Protein AF-A0A9Q0J337-F1 (afdb_monomer_lite)

pLDDT: mean 86.05, std 9.19, range [48.03, 93.69]

Sequence (50 aa):
MDERDVVSWNSLICGYQQCGMYKEVLGLFSSMQETGVEADLVTMVKVLLA

Structure (mmCIF, N/CA/C/O b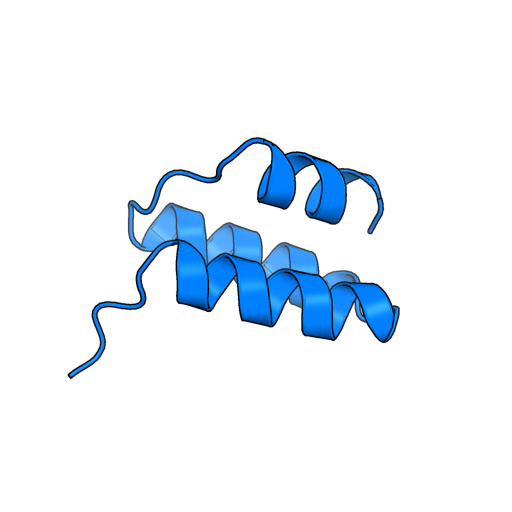ackbone):
data_AF-A0A9Q0J337-F1
#
_entry.id   AF-A0A9Q0J337-F1
#
loop_
_atom_site.group_PDB
_atom_site.id
_atom_site.type_symbol
_atom_site.label_atom_id
_atom_site.label_alt_id
_atom_site.label_comp_id
_atom_site.label_asym_id
_atom_site.label_entity_id
_atom_site.label_seq_id
_atom_site.pdbx_PDB_ins_code
_atom_site.Cartn_x
_atom_site.Cartn_y
_atom_site.Cartn_z
_atom_site.occupancy
_atom_site.B_iso_or_equiv
_atom_site.auth_seq_id
_atom_site.auth_comp_id
_atom_site.auth_asym_id
_atom_site.auth_atom_id
_atom_site.pdbx_PDB_model_num
ATOM 1 N N . MET A 1 1 ? -5.563 -0.428 20.356 1.00 48.03 1 MET A N 1
ATOM 2 C CA . MET A 1 1 ? -4.435 -0.287 19.413 1.00 48.03 1 MET A CA 1
ATOM 3 C C . MET A 1 1 ? -5.034 -0.331 18.020 1.00 48.03 1 MET A C 1
ATOM 5 O O . MET A 1 1 ? -6.088 -0.933 17.887 1.00 48.03 1 MET A O 1
ATOM 9 N N . ASP A 1 2 ? -4.399 0.318 17.048 1.00 55.50 2 ASP A N 1
ATOM 10 C CA . ASP A 1 2 ? -4.699 0.217 15.607 1.00 55.50 2 ASP A CA 1
ATOM 11 C C . ASP A 1 2 ? -5.621 1.270 14.971 1.00 55.50 2 ASP A C 1
ATOM 13 O O . ASP A 1 2 ? -6.324 0.976 14.010 1.00 55.50 2 ASP A O 1
ATOM 17 N N . GLU A 1 3 ? -5.534 2.536 15.388 1.00 62.50 3 GLU A N 1
ATOM 18 C CA . GLU A 1 3 ? -5.777 3.621 14.424 1.00 62.50 3 GLU A CA 1
ATOM 19 C C . GLU A 1 3 ? -4.484 3.846 13.634 1.00 62.50 3 GLU A C 1
ATOM 21 O O . GLU A 1 3 ? -3.570 4.540 14.080 1.00 62.50 3 GLU A O 1
ATOM 26 N N . ARG A 1 4 ? -4.364 3.188 12.474 1.00 70.69 4 ARG A N 1
ATOM 27 C CA . ARG A 1 4 ? -3.350 3.561 11.480 1.00 70.69 4 ARG A CA 1
ATOM 28 C C . ARG A 1 4 ? -3.751 4.908 10.891 1.00 70.69 4 ARG A C 1
ATOM 30 O O . ARG A 1 4 ? -4.760 5.001 10.197 1.00 70.69 4 ARG A O 1
ATOM 37 N N . ASP A 1 5 ? -2.954 5.931 11.163 1.00 76.75 5 ASP A N 1
ATOM 38 C CA . ASP A 1 5 ? -3.122 7.249 10.563 1.00 76.75 5 ASP A CA 1
ATOM 39 C C . ASP A 1 5 ? -2.658 7.278 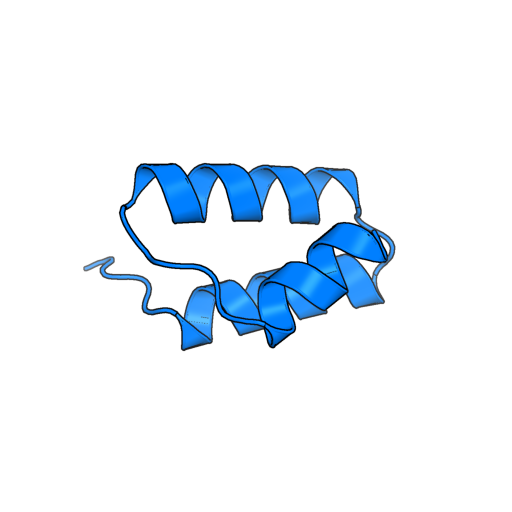9.092 1.00 76.75 5 ASP A C 1
ATOM 41 O O . ASP A 1 5 ? -2.023 6.348 8.581 1.00 76.75 5 ASP A O 1
ATOM 45 N N . VAL A 1 6 ? -2.982 8.369 8.392 1.00 80.56 6 VAL A N 1
ATOM 46 C CA . VAL A 1 6 ? -2.592 8.602 6.987 1.00 80.56 6 VAL A CA 1
ATOM 47 C C . VAL A 1 6 ? -1.076 8.453 6.800 1.00 80.56 6 VAL A C 1
ATOM 49 O O . VAL A 1 6 ? -0.620 7.879 5.814 1.00 80.56 6 VAL A O 1
ATOM 52 N N . VAL A 1 7 ? -0.277 8.906 7.771 1.00 83.38 7 VAL A N 1
ATOM 53 C CA . VAL A 1 7 ? 1.192 8.848 7.714 1.00 83.38 7 VAL A CA 1
ATOM 54 C C . VAL A 1 7 ? 1.689 7.400 7.686 1.00 83.38 7 VAL A C 1
ATOM 56 O O . VAL A 1 7 ? 2.589 7.061 6.908 1.00 83.38 7 VAL A O 1
ATOM 59 N N . SER A 1 8 ? 1.076 6.529 8.484 1.00 88.75 8 SER A N 1
ATOM 60 C CA . SER A 1 8 ? 1.394 5.103 8.545 1.00 88.75 8 SER A CA 1
ATOM 61 C C . SER A 1 8 ? 1.067 4.393 7.228 1.00 88.75 8 SER A C 1
ATOM 63 O O . SER A 1 8 ? 1.899 3.646 6.705 1.00 88.75 8 SER A O 1
ATOM 65 N N . TRP A 1 9 ? -0.104 4.667 6.644 1.00 91.12 9 TRP A N 1
ATOM 66 C CA . TRP A 1 9 ? -0.493 4.135 5.332 1.00 91.12 9 TRP A CA 1
ATOM 67 C C . TRP A 1 9 ? 0.443 4.600 4.222 1.00 91.12 9 TRP A C 1
ATOM 69 O O . TRP A 1 9 ? 0.957 3.777 3.463 1.00 91.12 9 TRP A O 1
ATOM 79 N N . ASN A 1 10 ? 0.739 5.899 4.182 1.00 88.38 10 ASN A N 1
ATOM 80 C CA . ASN A 1 10 ? 1.644 6.484 3.200 1.00 88.38 10 ASN A CA 1
ATOM 81 C C . ASN A 1 10 ? 3.040 5.851 3.268 1.00 88.38 10 ASN A C 1
ATOM 83 O O . ASN A 1 10 ? 3.658 5.611 2.225 1.00 88.38 10 ASN A O 1
ATOM 87 N N . SER A 1 11 ? 3.527 5.575 4.483 1.00 91.06 11 SER A N 1
ATOM 88 C CA . SER A 1 11 ? 4.830 4.946 4.727 1.00 91.06 11 SER A CA 1
ATOM 89 C C . SER A 1 11 ? 4.864 3.510 4.209 1.00 91.06 11 SER A C 1
ATOM 91 O O . SER A 1 11 ? 5.785 3.152 3.474 1.00 91.06 11 SER A O 1
ATOM 93 N N . LEU A 1 12 ? 3.830 2.713 4.506 1.00 90.94 12 LEU A N 1
ATOM 94 C CA . LEU A 1 12 ? 3.697 1.353 3.975 1.00 90.94 12 LEU A CA 1
ATOM 95 C C . LEU A 1 12 ? 3.631 1.371 2.445 1.00 90.94 12 LEU A C 1
ATOM 97 O O . LEU A 1 12 ? 4.431 0.706 1.792 1.00 90.94 12 LEU A O 1
ATOM 101 N N . ILE A 1 13 ? 2.743 2.188 1.872 1.00 90.75 13 ILE A N 1
ATOM 102 C CA . ILE A 1 13 ? 2.543 2.279 0.422 1.00 90.75 13 ILE A CA 1
ATOM 103 C C . ILE A 1 13 ? 3.846 2.642 -0.301 1.00 90.75 13 ILE A C 1
ATOM 105 O O . ILE A 1 13 ? 4.178 1.977 -1.281 1.00 90.75 13 ILE A O 1
ATOM 109 N N . CYS A 1 14 ? 4.640 3.621 0.170 1.00 90.38 14 CYS A N 1
ATOM 110 C CA . CYS A 1 14 ? 5.938 3.850 -0.486 1.00 90.38 14 CYS A CA 1
ATOM 111 C C . CYS A 1 14 ? 6.984 2.771 -0.237 1.00 90.38 14 CYS A C 1
ATOM 113 O O . CYS A 1 14 ? 7.770 2.535 -1.149 1.00 90.38 14 CYS A O 1
ATOM 115 N N . GLY A 1 15 ? 6.987 2.099 0.916 1.00 92.25 15 GLY A N 1
ATOM 116 C CA . GLY A 1 15 ? 7.863 0.947 1.130 1.00 92.25 15 GLY A CA 1
ATOM 117 C C . GLY A 1 15 ? 7.634 -0.133 0.068 1.00 92.25 15 GLY A C 1
ATOM 118 O O . GLY A 1 15 ? 8.560 -0.510 -0.645 1.00 92.25 15 GLY A O 1
ATOM 119 N N . TYR A 1 16 ? 6.380 -0.553 -0.118 1.00 92.56 16 TYR A N 1
ATOM 120 C CA . TYR A 1 16 ? 6.030 -1.562 -1.124 1.00 92.56 16 TYR A CA 1
ATOM 121 C C . TYR A 1 16 ? 6.253 -1.068 -2.561 1.00 92.56 16 TYR A C 1
ATOM 123 O O . TYR A 1 16 ? 6.791 -1.809 -3.386 1.00 92.56 16 TYR A O 1
ATOM 131 N N . GLN A 1 17 ? 5.927 0.194 -2.862 1.00 91.00 17 GLN A N 1
ATOM 132 C CA . GLN A 1 17 ? 6.148 0.779 -4.189 1.00 91.00 17 GLN A CA 1
ATOM 133 C C . GLN A 1 17 ? 7.639 0.831 -4.562 1.00 91.00 17 GLN A C 1
ATOM 135 O O . GLN A 1 17 ? 7.987 0.566 -5.712 1.00 91.00 17 GLN A O 1
ATOM 140 N N . GLN A 1 18 ? 8.531 1.140 -3.613 1.00 90.38 18 GLN A N 1
ATOM 141 C CA . GLN A 1 18 ? 9.986 1.132 -3.836 1.00 90.38 18 GLN A CA 1
ATOM 142 C C . GLN A 1 18 ? 10.534 -0.280 -4.065 1.00 90.38 18 GLN A C 1
ATOM 144 O O . GLN A 1 18 ? 11.512 -0.449 -4.789 1.00 90.38 18 GLN A O 1
ATOM 149 N N . CYS A 1 19 ? 9.887 -1.294 -3.491 1.00 92.00 19 CYS A N 1
ATOM 150 C CA . CYS A 1 19 ? 10.221 -2.697 -3.713 1.00 92.00 19 CYS A CA 1
ATOM 151 C C . CYS A 1 19 ? 9.597 -3.288 -4.994 1.00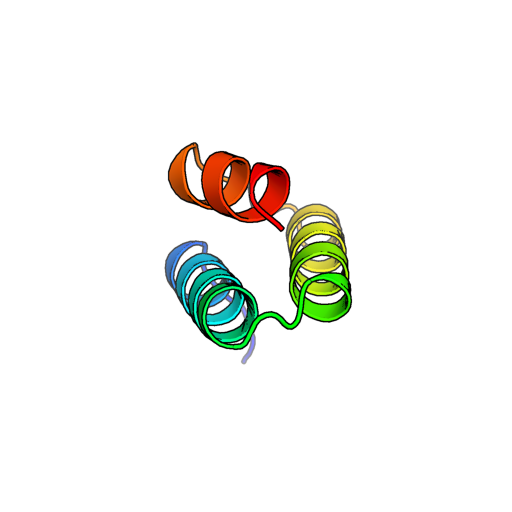 92.00 19 CYS A C 1
ATOM 153 O O . CYS A 1 19 ? 9.808 -4.467 -5.266 1.00 92.00 19 CYS A O 1
ATOM 155 N N . GLY A 1 20 ? 8.828 -2.512 -5.772 1.00 90.88 20 GLY A N 1
ATOM 156 C CA . GLY A 1 20 ? 8.114 -3.008 -6.960 1.00 90.88 20 GLY A CA 1
ATOM 157 C C . GLY A 1 20 ? 6.946 -3.950 -6.633 1.00 90.88 20 GLY A C 1
ATOM 158 O O . GLY A 1 20 ? 6.499 -4.719 -7.482 1.00 90.88 20 GLY A O 1
ATOM 159 N N . MET A 1 21 ? 6.461 -3.920 -5.390 1.00 93.06 21 MET A N 1
ATOM 160 C CA . MET A 1 21 ? 5.397 -4.783 -4.869 1.00 93.06 21 MET A CA 1
ATOM 161 C C . MET A 1 21 ? 4.025 -4.141 -5.107 1.00 93.06 21 MET A C 1
ATOM 163 O O . MET A 1 21 ? 3.338 -3.684 -4.193 1.00 93.06 21 MET A O 1
ATOM 167 N N . TYR A 1 22 ? 3.651 -4.032 -6.381 1.00 91.12 22 TYR A N 1
ATOM 168 C CA . TYR A 1 22 ? 2.493 -3.245 -6.814 1.00 91.12 22 TYR A CA 1
ATOM 169 C C . TYR A 1 22 ? 1.145 -3.834 -6.378 1.00 91.12 22 TYR A C 1
ATOM 171 O O . TYR A 1 22 ? 0.207 -3.096 -6.079 1.00 91.12 22 TYR A O 1
ATOM 179 N N . LYS A 1 23 ? 1.044 -5.164 -6.260 1.00 92.94 23 LYS A N 1
ATOM 180 C CA . LYS A 1 23 ? -0.175 -5.819 -5.755 1.00 92.94 23 LYS A CA 1
ATOM 181 C C . LYS A 1 23 ? -0.438 -5.453 -4.297 1.00 92.94 23 LYS A C 1
ATOM 183 O O . LYS A 1 23 ? -1.580 -5.230 -3.908 1.00 92.94 23 LYS A O 1
ATOM 188 N N . GLU A 1 24 ? 0.620 -5.371 -3.507 1.00 93.69 24 GLU A N 1
ATOM 189 C CA . GLU A 1 24 ? 0.588 -5.014 -2.098 1.00 93.69 24 GLU A CA 1
ATOM 190 C C . GLU A 1 24 ? 0.272 -3.528 -1.919 1.00 93.69 24 GLU A C 1
ATOM 192 O O . GLU A 1 24 ? -0.510 -3.185 -1.036 1.00 93.69 24 GLU A O 1
ATOM 197 N N . VAL A 1 25 ? 0.781 -2.657 -2.800 1.00 92.50 25 VAL A N 1
ATOM 198 C CA . VAL A 1 25 ? 0.385 -1.238 -2.860 1.00 92.50 25 VAL A CA 1
ATOM 199 C C . VAL A 1 25 ? -1.124 -1.093 -3.072 1.00 92.50 25 VAL A C 1
ATOM 201 O O . VAL A 1 25 ? -1.780 -0.382 -2.310 1.00 92.50 25 VAL A O 1
ATOM 204 N N . LEU A 1 26 ? -1.690 -1.796 -4.058 1.00 92.38 26 LEU A N 1
ATOM 205 C CA . LEU A 1 26 ? -3.129 -1.755 -4.341 1.00 92.38 26 LEU A CA 1
ATOM 206 C C . LEU A 1 26 ? -3.963 -2.350 -3.198 1.00 92.38 26 LEU A C 1
ATOM 208 O O . LEU A 1 26 ? -4.995 -1.790 -2.832 1.00 92.38 26 LEU A O 1
ATOM 212 N N . GLY A 1 27 ? -3.501 -3.452 -2.600 1.00 93.38 27 GLY A N 1
ATOM 213 C CA . GLY A 1 27 ? -4.154 -4.060 -1.439 1.00 93.38 27 GLY A CA 1
ATOM 214 C C . GLY A 1 27 ? -4.182 -3.122 -0.231 1.00 93.38 27 GLY A C 1
ATOM 215 O O . GLY A 1 27 ? -5.226 -2.952 0.395 1.00 93.38 27 GLY A O 1
ATOM 216 N N . LEU A 1 28 ? -3.064 -2.449 0.055 1.00 92.06 28 LEU A N 1
ATOM 217 C CA . LEU A 1 28 ? -2.989 -1.456 1.126 1.00 92.06 28 LEU A CA 1
ATOM 218 C C . LEU A 1 28 ? -3.888 -0.253 0.855 1.00 92.06 28 LEU A C 1
ATOM 220 O O . LEU A 1 28 ? -4.555 0.214 1.772 1.00 92.06 28 LEU A O 1
ATOM 224 N N . PHE A 1 29 ? -3.940 0.227 -0.386 1.00 90.75 29 PHE A N 1
ATOM 225 C CA . PHE A 1 29 ? -4.844 1.307 -0.766 1.00 90.75 29 PHE A CA 1
ATOM 226 C C . PHE A 1 29 ? -6.319 0.922 -0.560 1.00 90.75 29 PHE A C 1
ATOM 228 O O . PHE A 1 29 ? -7.070 1.706 0.016 1.00 90.75 29 PHE A O 1
ATOM 235 N N . SER A 1 30 ? -6.721 -0.300 -0.932 1.00 91.56 30 SER A N 1
ATOM 236 C CA . SER A 1 30 ? -8.079 -0.806 -0.664 1.00 91.56 30 SER A CA 1
ATOM 237 C C . SER A 1 30 ? -8.382 -0.832 0.834 1.00 91.56 30 SER A C 1
ATOM 239 O O . SER A 1 30 ? -9.398 -0.302 1.276 1.00 91.56 30 SER A O 1
ATOM 241 N N . SER A 1 31 ? -7.469 -1.375 1.644 1.00 91.31 31 SER A N 1
ATOM 242 C CA . SER A 1 31 ? -7.657 -1.420 3.096 1.00 91.31 31 SER A CA 1
ATOM 243 C C . SER A 1 31 ? -7.685 -0.026 3.738 1.00 91.31 31 SER A C 1
ATOM 245 O O . SER A 1 31 ? -8.435 0.186 4.686 1.00 91.31 31 SER A O 1
ATOM 247 N N . MET A 1 32 ? -6.917 0.937 3.217 1.00 89.38 32 MET A N 1
ATOM 248 C CA . MET A 1 32 ? -6.960 2.337 3.652 1.00 89.38 32 MET A CA 1
ATOM 249 C C . MET A 1 32 ? -8.360 2.934 3.435 1.00 89.38 32 MET A C 1
ATOM 251 O O . MET A 1 32 ? -8.932 3.514 4.362 1.00 89.38 32 MET A O 1
ATOM 255 N N . GLN A 1 33 ? -8.947 2.707 2.254 1.00 88.81 33 GLN A N 1
ATOM 256 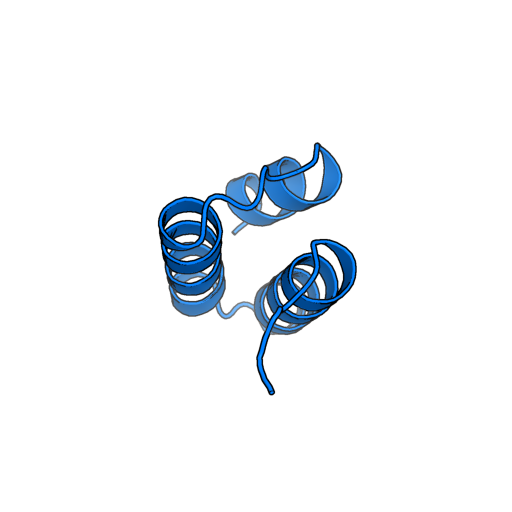C CA . GLN A 1 33 ? -10.307 3.147 1.928 1.00 88.81 33 GLN A CA 1
ATOM 257 C C . GLN A 1 33 ? -11.372 2.462 2.797 1.00 88.81 33 GLN A C 1
ATOM 259 O O . GLN A 1 33 ? -12.284 3.130 3.282 1.00 88.81 33 GLN A O 1
ATOM 264 N N . GLU A 1 34 ? -11.241 1.157 3.050 1.00 89.94 34 GLU A N 1
ATOM 265 C CA . GLU A 1 34 ? -12.147 0.399 3.928 1.00 89.94 34 GLU A CA 1
ATOM 266 C C . GLU A 1 34 ? -12.124 0.909 5.376 1.00 89.94 34 GLU A C 1
ATOM 268 O O . GLU A 1 34 ? -13.151 0.900 6.053 1.00 89.94 34 GLU A O 1
ATOM 273 N 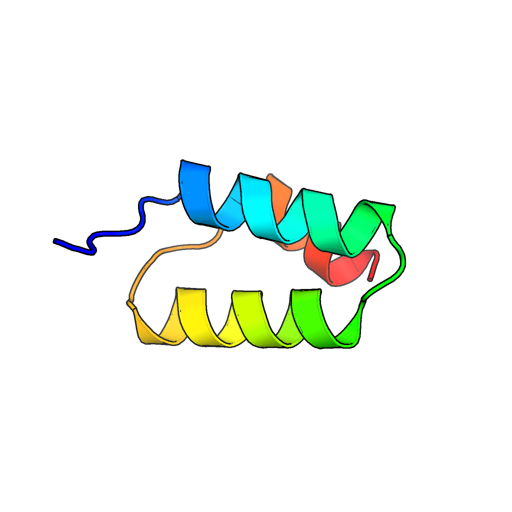N . THR A 1 35 ? -10.976 1.410 5.843 1.00 87.06 35 THR A N 1
ATOM 274 C CA . THR A 1 35 ? -10.852 2.047 7.164 1.00 87.06 35 THR A CA 1
ATOM 275 C C . THR A 1 35 ? -11.374 3.488 7.219 1.00 87.06 35 THR A C 1
ATOM 277 O O . THR A 1 35 ? -11.311 4.115 8.273 1.00 87.06 35 THR A O 1
ATOM 280 N N . GLY A 1 36 ? -11.899 4.026 6.112 1.00 84.75 36 GLY A N 1
ATOM 281 C CA . GLY A 1 36 ? -12.406 5.400 6.037 1.00 84.75 36 GLY A CA 1
ATOM 282 C C . GLY A 1 36 ?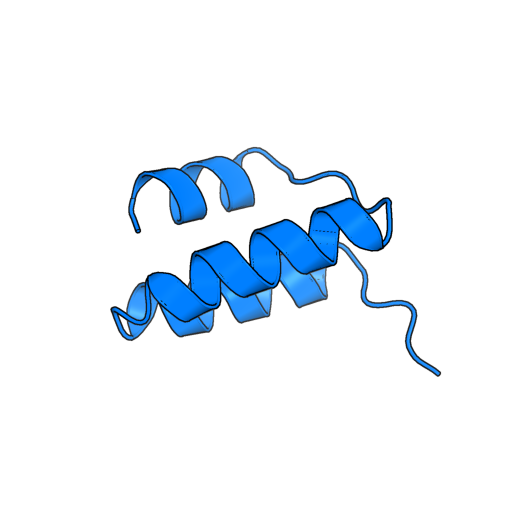 -11.309 6.468 6.062 1.00 84.75 36 GLY A C 1
ATOM 283 O O . GLY A 1 36 ? -11.603 7.642 6.283 1.00 84.75 36 GLY A O 1
ATOM 284 N N . VAL A 1 37 ? -10.050 6.076 5.847 1.00 85.06 37 VAL A N 1
ATOM 285 C CA . VAL A 1 37 ? -8.914 6.996 5.802 1.00 85.06 37 VAL A CA 1
ATOM 286 C C . VAL A 1 37 ? -8.800 7.558 4.387 1.00 85.06 37 VAL A C 1
ATOM 288 O O . VAL A 1 37 ? -8.638 6.815 3.419 1.00 85.06 37 VAL A O 1
ATOM 291 N N . GLU A 1 38 ? -8.880 8.881 4.259 1.00 84.19 38 GLU A N 1
ATOM 292 C CA . GLU A 1 38 ? -8.773 9.553 2.966 1.00 84.19 38 GLU A CA 1
ATOM 293 C C . GLU A 1 38 ? -7.329 9.518 2.452 1.00 84.19 38 GLU A C 1
ATOM 295 O O . GLU A 1 38 ? -6.384 9.897 3.150 1.00 84.19 38 GLU A O 1
ATOM 300 N N . ALA A 1 39 ? -7.156 9.042 1.220 1.00 85.31 39 ALA A N 1
ATOM 301 C CA . ALA A 1 39 ? -5.868 9.055 0.547 1.00 85.31 39 ALA A CA 1
ATOM 302 C C . ALA A 1 39 ? -5.507 10.472 0.098 1.00 85.31 39 ALA A C 1
ATOM 304 O O . ALA A 1 39 ? -6.292 11.144 -0.567 1.00 85.31 39 ALA A O 1
ATOM 305 N N . ASP A 1 40 ? -4.288 10.904 0.412 1.00 85.81 40 ASP A N 1
ATOM 306 C CA . ASP A 1 40 ? -3.762 12.172 -0.080 1.00 85.81 40 ASP A CA 1
ATOM 307 C C . ASP A 1 40 ? -3.185 12.048 -1.504 1.00 85.81 40 ASP A C 1
ATOM 309 O O . ASP A 1 40 ? -3.051 10.963 -2.082 1.00 85.81 40 ASP A O 1
ATOM 313 N N . LEU A 1 41 ? -2.807 13.191 -2.084 1.00 85.75 41 LEU A N 1
ATOM 314 C CA . LEU A 1 41 ? -2.186 13.253 -3.411 1.00 85.75 41 LEU A CA 1
ATOM 315 C C . LEU A 1 41 ? -0.923 12.387 -3.514 1.00 85.75 41 LEU A C 1
ATOM 317 O O . LEU A 1 41 ? -0.653 11.818 -4.570 1.00 85.75 41 LEU A O 1
ATOM 321 N N . VAL A 1 42 ? -0.150 12.276 -2.431 1.00 83.69 42 VAL A N 1
ATOM 322 C CA . VAL A 1 42 ? 1.093 11.497 -2.407 1.00 83.69 42 VAL A CA 1
ATOM 323 C C . VAL A 1 42 ? 0.782 10.009 -2.542 1.00 83.69 42 VAL A C 1
ATOM 325 O O . VAL A 1 42 ? 1.459 9.305 -3.294 1.00 83.69 42 VAL A O 1
ATOM 328 N N . THR A 1 43 ? -0.254 9.534 -1.858 1.00 85.88 43 THR A N 1
ATOM 329 C CA . THR A 1 43 ? -0.740 8.161 -1.980 1.00 85.88 43 THR A CA 1
ATOM 330 C C . THR A 1 43 ? -1.320 7.890 -3.357 1.00 85.88 43 THR A C 1
ATOM 332 O O . THR A 1 43 ? -0.951 6.890 -3.969 1.00 85.88 43 THR A O 1
ATOM 335 N N . MET A 1 44 ? -2.114 8.809 -3.909 1.00 88.12 44 MET A N 1
ATOM 336 C CA . MET A 1 44 ? -2.661 8.655 -5.261 1.00 88.12 44 MET A CA 1
ATOM 337 C C . MET A 1 44 ? -1.568 8.554 -6.333 1.00 88.12 44 MET A C 1
ATOM 339 O O . MET A 1 44 ? -1.651 7.698 -7.210 1.00 88.12 44 MET A O 1
ATOM 343 N N . VAL A 1 45 ? -0.508 9.365 -6.248 1.00 88.94 45 VAL A N 1
ATOM 344 C CA . VAL A 1 45 ? 0.629 9.281 -7.182 1.00 88.94 45 VAL A CA 1
ATOM 345 C C . VAL A 1 45 ? 1.345 7.934 -7.064 1.00 88.94 45 VAL A C 1
ATOM 347 O O . VAL A 1 45 ? 1.650 7.321 -8.081 1.00 88.94 45 VAL A O 1
ATOM 350 N N . LYS A 1 46 ? 1.583 7.436 -5.844 1.00 85.00 46 LYS A N 1
ATOM 351 C CA . LYS A 1 46 ? 2.250 6.138 -5.628 1.00 85.00 46 LYS A CA 1
ATOM 352 C C . LYS A 1 46 ? 1.431 4.964 -6.147 1.00 85.00 46 LYS A C 1
ATOM 354 O O . LYS A 1 46 ? 2.006 4.032 -6.691 1.00 85.00 46 LYS A O 1
ATOM 359 N N . VAL A 1 47 ? 0.113 5.026 -5.984 1.00 87.81 47 VAL A N 1
ATOM 360 C CA . VAL A 1 47 ? -0.818 4.006 -6.476 1.00 87.81 47 VAL A CA 1
ATOM 361 C C . VAL A 1 47 ? -0.918 4.033 -8.003 1.00 87.81 47 VAL A C 1
ATOM 363 O O . VAL A 1 47 ? -0.978 2.976 -8.613 1.00 87.81 47 VAL A O 1
ATOM 366 N N . LEU A 1 48 ? -0.890 5.212 -8.636 1.00 87.38 48 LEU A N 1
ATOM 367 C CA . LEU A 1 48 ? -0.901 5.339 -10.103 1.00 87.38 48 LEU A CA 1
ATOM 368 C C . LEU A 1 48 ? 0.408 4.895 -10.770 1.00 87.38 48 LEU A C 1
ATOM 370 O O . LEU A 1 48 ? 0.401 4.528 -11.942 1.00 87.38 48 LEU A O 1
ATOM 374 N N . LEU A 1 49 ? 1.529 4.995 -10.053 1.00 80.19 49 LEU A N 1
ATOM 375 C CA . LEU A 1 49 ? 2.859 4.597 -10.527 1.00 80.19 49 LEU A CA 1
ATOM 376 C C . LEU A 1 49 ? 3.210 3.137 -10.194 1.00 80.19 49 LEU A C 1
ATOM 378 O O . LEU A 1 49 ? 4.317 2.702 -10.520 1.00 80.19 49 LEU A O 1
ATOM 382 N N . ALA A 1 50 ? 2.307 2.422 -9.518 1.00 77.00 50 ALA A N 1
ATOM 383 C CA . ALA A 1 50 ? 2.413 1.000 -9.218 1.00 77.00 50 ALA A CA 1
ATOM 384 C C . ALA A 1 50 ? 1.826 0.163 -10.364 1.00 77.00 50 ALA A C 1
ATOM 386 O O . ALA A 1 50 ? 2.489 -0.809 -10.783 1.00 77.00 50 ALA A O 1
#

Foldseek 3Di:
DDPQAQVNLLVQLVVCLVVVNLVVNVVSVVVCVVSVHDHDPSSVVSNVSD

InterPro domains:
  IPR002885 Pentatricopeptide repeat [PF13041] (4-44)
  IPR002885 Pentatricopeptide repeat [PS51375] (5-39)
  IPR002885 Pentatricopeptide repeat [TIGR00756] (7-40)
  IPR011990 Tetratricopeptide-like helical domain superfamily [G3DSA:1.25.40.10] (1-50)
  IPR046960 Pentatricopeptide repeat-containing protein At4g14850-like, plant [PTHR47926] (1-50)

Radius of gyration: 9.86 Å; chains: 1; bounding box: 23×19×30 Å

Secondary structure (DSSP, 8-state):
-----HHHHHHHHHHHHHTT-HHHHHHHHHHHHHTTPPPPHHHHHHHHT-

Organism: NCBI:txid218843